Protein AF-A0AAP6BLM6-F1 (afdb_monomer)

Organism: NCBI:txid42234

Foldseek 3Di:
DDPPPPPPDDDDLLVVLQVLLCVLVVHHPVVLVVCCVVPVPPDVLSVVLVVLSVQLVVLSVQLVVLVVVLCVLPVDPDDQDPVSVVVNVVSVVSNVVSVVSNVVSSVVSVVSSVVVVVVVVVVVVVVVVVVVVVVVVVVVPPDDPPPDDDDDDDDD

Sequence (156 aa):
MTTEEPAIATNDPLHAADQMITTAWGQPISTLEATAIHHPDKDPLLRSVLHIRQTLASAYRTVYTHQEHLHTLTGSDVITSRYDLDRITASATALRVASTEAETATRAIEHLIHSRELADQARRTRAERRQAAATRTQGADSPAVPPSAPARTPHR

Secondary structure (DSSP, 8-state):
---------S--HHHHHHHHHHHHHTS-HHHHHHHHHH-TTT-HHHHHHHHHHHHHHHHHHHHHHHHHHHHHHHSS-----HHHHHHHHHHHHHHHHHHHHHHHHHHHHHHHHHHHHHHHHHHHHHHHHHHHHHHHHHHT-S--PPP-PPP-PPP-

Mean predicted aligned error: 12.26 Å

pLDDT: mean 81.24, std 17.49, range [34.09, 96.19]

Solvent-accessible surface area (backbone atoms only — not comparable to full-atom values): 9075 Å² tota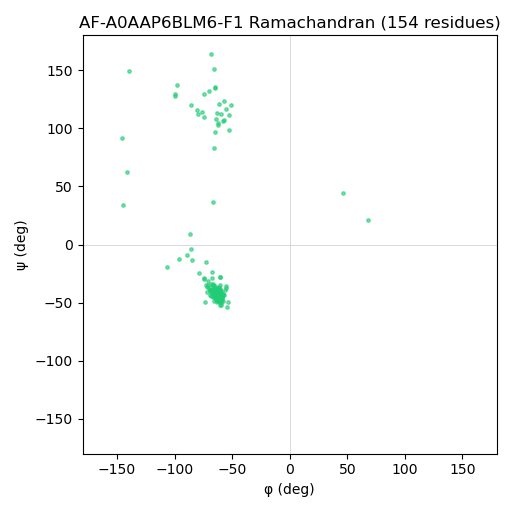l; per-residue (Å²): 137,81,82,78,72,78,75,80,71,90,73,53,69,60,59,52,51,49,52,52,52,22,62,75,71,72,45,55,62,72,60,50,53,52,45,40,69,79,40,52,83,81,42,61,65,60,43,50,45,52,52,39,50,53,51,26,51,53,24,48,53,48,27,53,52,28,49,53,52,46,46,63,72,66,72,49,103,61,85,73,46,74,71,49,48,56,52,47,51,52,35,53,51,51,26,53,52,24,47,52,49,26,54,50,30,52,54,51,45,53,52,52,52,52,51,50,54,51,51,52,52,52,51,50,56,52,51,52,54,50,51,57,49,51,53,54,58,63,66,63,70,60,80,76,77,74,80,81,74,81,82,84,78,86,82,132

Nearest PDB structures (foldseek):
  2b5u-assembly2_C  TM=2.798E-01  e=6.087E-01  Escherichia coli
  5ew5-assembly4_D  TM=3.722E-01  e=8.113E-01  Escherichia coli
  8rd2-assembly1_A  TM=3.749E-01  e=1.814E+00  Trypanosoma brucei
  8rd2-assembly2_B  TM=4.102E-01  e=3.223E+00  Trypanosoma brucei
  6nct-assembly1_B  TM=2.764E-01  e=7.632E+00  Homo sapiens

Structure (mmCIF, N/CA/C/O backbone):
data_AF-A0AAP6BLM6-F1
#
_entry.id   AF-A0AAP6BLM6-F1
#
l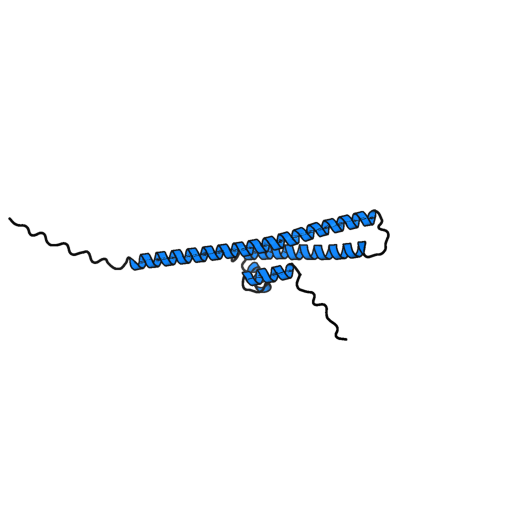oop_
_atom_site.group_PDB
_atom_site.id
_atom_site.type_symbol
_atom_site.label_atom_id
_atom_site.label_alt_id
_atom_site.label_comp_id
_atom_site.label_asym_id
_atom_site.label_entity_id
_atom_site.label_seq_id
_atom_site.pdbx_PDB_ins_code
_atom_site.Cartn_x
_atom_site.Cartn_y
_atom_site.Cartn_z
_atom_site.occupancy
_atom_site.B_iso_or_equiv
_atom_site.auth_seq_id
_atom_site.auth_comp_id
_atom_site.auth_asym_id
_atom_site.auth_atom_id
_atom_site.pdbx_PDB_model_num
ATOM 1 N N . MET A 1 1 ? 31.282 -30.207 -2.502 1.00 41.78 1 MET A N 1
ATOM 2 C CA . MET A 1 1 ? 30.861 -28.914 -3.077 1.00 41.78 1 MET A CA 1
ATOM 3 C C . MET A 1 1 ? 29.375 -28.804 -2.844 1.00 41.78 1 MET A C 1
ATOM 5 O O . MET A 1 1 ? 28.598 -29.376 -3.594 1.00 41.78 1 MET A O 1
ATOM 9 N N . THR A 1 2 ? 29.010 -28.208 -1.717 1.00 41.78 2 THR A N 1
ATOM 10 C CA . THR A 1 2 ? 27.618 -27.947 -1.361 1.00 41.78 2 THR A CA 1
ATOM 11 C C . THR A 1 2 ? 27.223 -26.689 -2.113 1.00 41.78 2 THR A C 1
ATOM 13 O O . THR A 1 2 ? 27.848 -25.650 -1.923 1.00 41.78 2 THR A O 1
ATOM 16 N N . THR A 1 3 ? 26.274 -26.815 -3.033 1.00 42.47 3 THR A N 1
ATOM 17 C CA . THR A 1 3 ? 25.660 -25.685 -3.724 1.00 42.47 3 THR A CA 1
ATOM 18 C C . THR A 1 3 ? 24.951 -24.841 -2.673 1.00 42.47 3 THR A C 1
ATOM 20 O O . THR A 1 3 ? 23.897 -25.233 -2.179 1.00 42.47 3 THR A O 1
ATOM 23 N N . GLU A 1 4 ? 25.559 -23.722 -2.283 1.00 36.00 4 GLU A N 1
ATOM 24 C CA . GLU A 1 4 ? 24.841 -22.633 -1.630 1.00 36.00 4 GLU A CA 1
ATOM 25 C C . GLU A 1 4 ? 23.850 -22.079 -2.657 1.00 36.00 4 GLU A C 1
ATOM 27 O O . GLU A 1 4 ? 24.194 -21.322 -3.562 1.00 36.00 4 GLU A O 1
ATOM 32 N N . GLU A 1 5 ? 22.615 -22.559 -2.553 1.00 34.09 5 GLU A N 1
ATOM 33 C CA . GLU A 1 5 ? 21.430 -21.891 -3.068 1.00 34.09 5 GLU A CA 1
ATOM 34 C C . GLU A 1 5 ? 21.470 -20.448 -2.548 1.00 34.09 5 GLU A C 1
ATOM 36 O O . GLU A 1 5 ? 21.551 -20.256 -1.329 1.00 34.09 5 GLU A O 1
ATOM 41 N N . PRO A 1 6 ? 21.496 -19.420 -3.418 1.00 41.88 6 PRO A N 1
ATOM 42 C CA . PRO A 1 6 ? 21.482 -18.059 -2.931 1.00 41.88 6 PRO A CA 1
ATOM 43 C C . PRO A 1 6 ? 20.147 -17.869 -2.225 1.00 41.88 6 PRO A C 1
ATOM 45 O O . PRO A 1 6 ? 19.096 -17.810 -2.862 1.00 41.88 6 PRO A O 1
ATOM 48 N N . ALA A 1 7 ? 20.196 -17.786 -0.897 1.00 39.97 7 ALA A N 1
ATOM 49 C CA . ALA A 1 7 ? 19.139 -17.205 -0.104 1.00 39.97 7 ALA A CA 1
ATOM 50 C C . ALA A 1 7 ? 18.878 -15.818 -0.698 1.00 39.97 7 ALA A C 1
ATOM 52 O O . ALA A 1 7 ? 19.634 -14.876 -0.451 1.00 39.97 7 ALA A O 1
ATOM 53 N N . ILE A 1 8 ? 17.846 -15.711 -1.541 1.00 43.62 8 ILE A N 1
ATOM 54 C CA . ILE A 1 8 ? 17.288 -14.440 -1.989 1.00 43.62 8 ILE A CA 1
ATOM 55 C C . ILE A 1 8 ? 16.697 -13.830 -0.724 1.00 43.62 8 ILE A C 1
ATOM 57 O O . ILE A 1 8 ? 15.541 -14.043 -0.368 1.00 43.62 8 ILE A O 1
ATOM 61 N N . ALA A 1 9 ? 17.572 -13.181 0.036 1.00 44.41 9 ALA A N 1
ATOM 62 C CA . ALA A 1 9 ? 17.256 -12.545 1.286 1.00 44.41 9 ALA A CA 1
ATOM 63 C C . ALA A 1 9 ? 16.239 -11.442 0.993 1.00 44.41 9 ALA A C 1
ATOM 65 O O . ALA A 1 9 ? 16.574 -10.400 0.439 1.00 44.41 9 ALA A O 1
ATOM 66 N N . THR A 1 10 ? 14.982 -11.714 1.334 1.00 46.53 10 THR A N 1
ATOM 67 C CA . THR A 1 10 ? 14.248 -10.924 2.330 1.00 46.53 10 THR A CA 1
ATOM 68 C C . THR A 1 10 ? 14.352 -9.402 2.174 1.00 46.53 10 THR A C 1
ATOM 70 O O . THR A 1 10 ? 14.555 -8.688 3.151 1.00 46.53 10 THR A O 1
ATOM 73 N N . ASN A 1 11 ? 14.228 -8.887 0.952 1.00 57.19 11 ASN A N 1
ATOM 74 C CA . ASN A 1 11 ? 14.089 -7.452 0.701 1.00 57.19 11 ASN A CA 1
ATOM 75 C C . ASN A 1 11 ? 13.156 -7.178 -0.490 1.00 57.19 11 ASN A C 1
ATOM 77 O O . ASN A 1 11 ? 13.368 -6.256 -1.274 1.00 57.19 11 ASN A O 1
ATOM 81 N N . ASP A 1 12 ? 12.136 -8.025 -0.653 1.00 80.56 12 ASP A N 1
ATOM 82 C CA . ASP A 1 12 ? 11.003 -7.726 -1.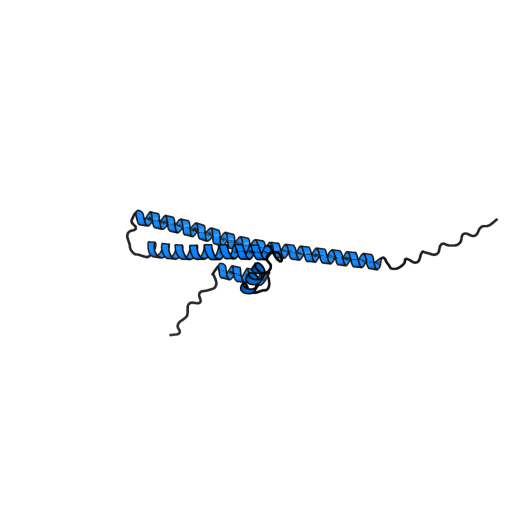522 1.00 80.56 12 ASP A CA 1
ATOM 83 C C . ASP A 1 12 ? 10.058 -6.774 -0.756 1.00 80.56 12 ASP A C 1
ATOM 85 O O . ASP A 1 12 ? 9.474 -7.181 0.256 1.00 80.56 12 ASP A O 1
ATOM 89 N N . PRO A 1 13 ? 9.910 -5.505 -1.183 1.00 81.38 13 PRO A N 1
ATOM 90 C CA . PRO A 1 13 ? 9.034 -4.541 -0.524 1.00 81.38 13 PRO A CA 1
ATOM 91 C C . PRO A 1 13 ? 7.569 -4.993 -0.518 1.00 81.38 13 PRO A C 1
ATOM 93 O O . PRO A 1 13 ? 6.840 -4.648 0.412 1.00 81.38 13 PRO A O 1
ATOM 96 N N . LEU A 1 14 ? 7.136 -5.790 -1.503 1.00 89.88 14 LEU A N 1
ATOM 97 C CA . LEU A 1 14 ? 5.796 -6.372 -1.507 1.00 89.88 14 LEU A CA 1
ATOM 98 C C . LEU A 1 14 ? 5.662 -7.428 -0.406 1.00 89.88 14 LEU A C 1
ATOM 100 O O . LEU A 1 14 ? 4.687 -7.420 0.338 1.00 89.88 14 LEU A O 1
ATOM 104 N N . HIS A 1 15 ? 6.667 -8.288 -0.241 1.00 91.06 15 HIS A N 1
ATOM 105 C CA . HIS A 1 15 ? 6.691 -9.267 0.843 1.00 91.06 15 HIS A CA 1
ATOM 106 C C . HIS A 1 15 ? 6.713 -8.606 2.229 1.00 91.06 15 HIS A C 1
ATOM 108 O O . HIS A 1 15 ? 5.995 -9.034 3.133 1.00 91.06 15 HIS A O 1
ATOM 114 N N . ALA A 1 16 ? 7.497 -7.538 2.403 1.00 90.50 16 ALA A N 1
ATOM 115 C CA . ALA A 1 16 ? 7.502 -6.760 3.640 1.00 90.50 16 ALA A CA 1
ATOM 116 C C . ALA A 1 16 ? 6.115 -6.155 3.924 1.00 90.50 16 ALA A C 1
ATOM 118 O O . ALA A 1 16 ? 5.592 -6.303 5.029 1.00 90.50 16 ALA A O 1
ATOM 119 N N . ALA A 1 17 ? 5.474 -5.556 2.915 1.00 92.88 17 ALA A N 1
ATOM 120 C CA . ALA A 1 17 ? 4.115 -5.035 3.033 1.00 92.88 17 ALA A CA 1
ATOM 121 C C . ALA A 1 17 ? 3.091 -6.133 3.385 1.00 92.88 17 ALA A C 1
ATOM 123 O O . ALA A 1 17 ? 2.221 -5.915 4.231 1.00 92.88 17 ALA A O 1
ATOM 124 N N . ASP A 1 18 ? 3.216 -7.330 2.809 1.00 94.50 18 ASP A N 1
ATOM 125 C CA . ASP A 1 18 ? 2.356 -8.477 3.123 1.00 94.50 18 ASP A CA 1
ATOM 126 C C . ASP A 1 18 ? 2.474 -8.893 4.587 1.00 94.50 18 ASP A C 1
ATOM 128 O O . ASP A 1 18 ? 1.457 -9.141 5.244 1.00 94.50 18 ASP A O 1
ATOM 132 N N . GLN A 1 19 ? 3.698 -8.932 5.122 1.00 94.69 19 GLN A N 1
ATOM 133 C CA . GLN A 1 19 ? 3.932 -9.223 6.536 1.00 94.69 19 GLN A CA 1
ATOM 134 C C . GLN A 1 19 ? 3.313 -8.154 7.438 1.00 94.69 19 GLN A C 1
ATOM 136 O O . GLN A 1 19 ? 2.668 -8.490 8.434 1.00 94.69 19 GLN A O 1
ATOM 141 N N . MET A 1 20 ? 3.456 -6.877 7.083 1.00 94.38 20 MET A N 1
ATOM 142 C CA . MET A 1 20 ? 2.876 -5.767 7.840 1.00 94.38 20 MET A CA 1
ATOM 143 C C . MET A 1 20 ? 1.348 -5.841 7.886 1.00 94.38 20 MET A C 1
ATOM 145 O O . MET A 1 20 ? 0.758 -5.760 8.964 1.00 94.38 20 MET A O 1
ATOM 149 N N . ILE A 1 21 ? 0.703 -6.044 6.733 1.00 95.38 21 ILE A N 1
ATOM 150 C CA . ILE A 1 21 ? -0.758 -6.156 6.634 1.00 95.38 21 ILE A CA 1
ATOM 151 C C . ILE A 1 21 ? -1.247 -7.389 7.402 1.00 95.38 21 ILE A C 1
ATOM 153 O O . ILE A 1 21 ? -2.176 -7.292 8.206 1.00 95.38 21 ILE A O 1
ATOM 157 N N . THR A 1 22 ? -0.588 -8.535 7.210 1.00 95.69 22 THR A N 1
ATOM 158 C CA . THR A 1 22 ? -0.920 -9.788 7.905 1.00 95.69 22 THR A CA 1
ATOM 159 C C . THR A 1 22 ? -0.814 -9.625 9.419 1.00 95.69 22 THR A C 1
ATOM 161 O O . THR A 1 22 ? -1.699 -10.062 10.153 1.00 95.69 22 THR A O 1
ATOM 164 N N . THR A 1 23 ? 0.231 -8.947 9.896 1.00 94.81 23 THR A N 1
ATOM 165 C CA . THR A 1 23 ? 0.443 -8.682 11.325 1.00 94.81 23 THR A CA 1
ATOM 166 C C . THR A 1 23 ? -0.623 -7.743 11.884 1.00 94.81 23 THR A C 1
ATOM 168 O O . THR A 1 23 ? -1.203 -8.023 12.931 1.00 94.81 23 THR A O 1
ATOM 171 N N . ALA A 1 24 ? -0.935 -6.656 11.175 1.00 93.81 24 ALA A N 1
ATOM 172 C CA . ALA A 1 24 ? -1.888 -5.652 11.637 1.00 93.81 24 ALA A CA 1
ATOM 173 C C . ALA A 1 24 ? -3.332 -6.182 11.722 1.00 93.81 24 ALA A C 1
ATOM 175 O O . ALA A 1 24 ? -4.074 -5.822 12.642 1.00 93.81 24 ALA A O 1
ATOM 176 N N . TRP A 1 25 ? -3.737 -7.055 10.795 1.00 93.69 25 TRP A N 1
ATOM 177 C CA . TRP A 1 25 ? -5.077 -7.652 10.782 1.00 93.69 25 TRP A CA 1
ATOM 178 C C . TRP A 1 25 ? -5.162 -9.040 11.431 1.00 93.69 25 TRP A C 1
ATOM 180 O O . TRP A 1 25 ? -6.268 -9.514 11.693 1.00 93.69 25 TRP A O 1
ATOM 190 N N . GLY A 1 26 ? -4.030 -9.686 11.719 1.00 93.94 26 GLY A N 1
ATOM 191 C CA . GLY A 1 26 ? -3.977 -11.010 12.346 1.00 93.94 26 GLY A CA 1
ATOM 192 C C . GLY A 1 26 ? -4.498 -12.146 11.459 1.00 93.94 26 GLY A C 1
ATOM 193 O O . GLY A 1 26 ? -4.905 -13.189 11.969 1.00 93.94 26 GLY A O 1
ATOM 194 N N . GLN A 1 27 ? -4.533 -11.947 10.141 1.00 93.81 27 GLN A N 1
ATOM 195 C CA . GLN A 1 27 ? -5.016 -12.921 9.162 1.00 93.81 27 GLN A CA 1
ATOM 196 C C . GLN A 1 27 ? -4.117 -12.912 7.925 1.00 93.81 27 GLN A C 1
ATOM 198 O O . GLN A 1 27 ? -3.589 -11.856 7.579 1.00 93.81 27 GLN A O 1
ATOM 203 N N . PRO A 1 28 ? -3.957 -14.053 7.233 1.00 93.88 28 PRO A N 1
ATOM 204 C CA . PRO A 1 28 ? -3.159 -14.104 6.016 1.00 93.88 28 PRO A CA 1
ATOM 205 C C . PRO A 1 28 ? -3.794 -13.265 4.901 1.00 93.88 28 PRO A C 1
ATOM 207 O O . PRO A 1 28 ? -5.020 -13.136 4.823 1.00 93.88 28 PRO A O 1
ATOM 210 N N . ILE A 1 29 ? -2.949 -12.749 4.003 1.00 92.50 29 ILE A N 1
ATOM 211 C CA . ILE A 1 29 ? -3.360 -11.823 2.939 1.00 92.50 29 ILE A CA 1
ATOM 212 C C . ILE A 1 29 ? -4.490 -12.373 2.056 1.00 92.50 29 ILE A C 1
ATOM 214 O O . ILE A 1 29 ? -5.424 -11.646 1.737 1.00 92.50 29 ILE A O 1
ATOM 218 N N . SER A 1 30 ? -4.481 -13.673 1.756 1.00 91.94 30 SER A N 1
ATOM 219 C CA . SER A 1 30 ? -5.516 -14.336 0.953 1.00 91.94 30 SER A CA 1
ATOM 220 C C . SER A 1 30 ? -6.901 -14.303 1.612 1.00 91.94 30 SER A C 1
ATOM 222 O O . SER A 1 30 ? -7.913 -14.072 0.950 1.00 91.94 30 SER A O 1
ATOM 224 N N . THR A 1 31 ? -6.964 -14.482 2.933 1.00 93.88 31 THR A N 1
ATOM 225 C CA . THR A 1 31 ? -8.216 -14.382 3.702 1.00 93.88 31 THR A CA 1
ATOM 226 C C . THR A 1 31 ? -8.711 -12.940 3.764 1.00 93.88 31 THR A C 1
ATOM 228 O O . THR A 1 31 ? -9.916 -12.682 3.689 1.00 93.88 31 THR A O 1
ATOM 231 N N . LEU A 1 32 ? -7.787 -11.987 3.876 1.00 93.75 32 LEU A N 1
ATOM 232 C CA . LEU A 1 32 ? -8.095 -10.561 3.889 1.00 93.75 32 LEU A CA 1
ATOM 233 C C . LEU A 1 32 ? -8.640 -10.073 2.544 1.00 93.75 32 LEU A C 1
ATOM 235 O O . LEU A 1 32 ? -9.635 -9.348 2.520 1.00 93.75 32 LEU A O 1
ATOM 239 N N . GLU A 1 33 ? -8.057 -10.526 1.436 1.00 93.12 33 GLU A N 1
ATOM 240 C CA . GLU A 1 33 ? -8.549 -10.263 0.081 1.00 93.12 33 GLU A CA 1
ATOM 241 C C . GLU A 1 33 ? -9.972 -10.793 -0.109 1.00 93.12 33 GLU A C 1
ATOM 243 O O . GLU A 1 33 ? -10.862 -10.044 -0.521 1.00 93.12 33 GLU A O 1
ATOM 248 N N . ALA A 1 34 ? -10.227 -12.047 0.281 1.00 92.62 34 ALA A N 1
ATOM 249 C CA . ALA A 1 34 ? -11.570 -12.621 0.237 1.00 92.62 34 ALA A CA 1
ATOM 250 C C . ALA A 1 34 ? -12.563 -11.803 1.082 1.00 92.62 34 ALA A C 1
ATOM 252 O O . ALA A 1 34 ? -13.679 -11.510 0.646 1.00 92.62 34 ALA A O 1
ATOM 253 N N . THR A 1 35 ? -12.147 -11.369 2.273 1.00 90.31 35 THR A N 1
ATOM 254 C CA . THR A 1 35 ? -12.985 -10.560 3.167 1.00 90.31 35 THR A CA 1
ATOM 255 C C . THR A 1 35 ? -13.324 -9.203 2.552 1.00 90.31 35 THR A C 1
ATOM 257 O O . THR A 1 35 ? -14.485 -8.794 2.586 1.00 90.31 35 THR A O 1
ATOM 260 N N . ALA A 1 36 ? -12.354 -8.520 1.945 1.00 90.12 36 ALA A N 1
ATOM 261 C CA . ALA A 1 36 ? -12.571 -7.223 1.311 1.00 90.12 36 ALA A CA 1
ATOM 262 C C . ALA A 1 36 ? -13.464 -7.303 0.060 1.00 90.12 36 ALA A C 1
ATOM 264 O O . ALA A 1 36 ? -14.181 -6.345 -0.240 1.00 90.12 36 ALA A O 1
ATOM 265 N N . ILE A 1 37 ? -13.453 -8.438 -0.646 1.00 89.12 37 ILE A N 1
ATOM 266 C CA . ILE A 1 37 ? -14.337 -8.703 -1.789 1.00 89.12 37 ILE A CA 1
ATOM 267 C C . ILE A 1 37 ? -15.769 -8.979 -1.320 1.00 89.12 37 ILE A C 1
ATOM 269 O O . ILE A 1 37 ? -16.714 -8.381 -1.832 1.00 89.12 37 ILE A O 1
ATOM 273 N N . HIS A 1 38 ? -15.945 -9.873 -0.346 1.00 89.38 38 HIS A N 1
ATOM 274 C CA . HIS A 1 38 ? -17.274 -10.304 0.097 1.00 89.38 38 HIS A CA 1
ATOM 275 C C . HIS A 1 38 ? -17.958 -9.304 1.034 1.00 89.38 38 HIS A C 1
ATOM 277 O O . HIS A 1 38 ? -19.187 -9.286 1.134 1.00 89.38 38 HIS A O 1
ATOM 283 N N . HIS A 1 39 ? -17.182 -8.476 1.733 1.00 87.38 39 HIS A N 1
ATOM 284 C CA . HIS A 1 39 ? -17.681 -7.556 2.749 1.00 87.38 39 HIS A CA 1
ATOM 285 C C . HIS A 1 39 ? -16.963 -6.198 2.725 1.00 87.38 39 HIS A C 1
ATOM 287 O O . HIS A 1 39 ? -16.348 -5.806 3.722 1.00 87.38 39 HIS A O 1
ATOM 293 N N . PRO A 1 40 ? -17.073 -5.444 1.619 1.00 81.44 40 PRO A N 1
ATOM 294 C CA . PRO A 1 40 ? -16.330 -4.199 1.434 1.00 81.44 40 PRO A CA 1
ATOM 295 C C . PRO A 1 40 ? -16.643 -3.127 2.490 1.00 81.44 40 PRO A C 1
ATOM 297 O O . PRO A 1 40 ? -15.769 -2.325 2.810 1.00 81.44 40 PRO A O 1
ATOM 300 N N . ASP A 1 41 ? -17.848 -3.139 3.067 1.00 86.56 41 ASP A N 1
ATOM 301 C CA . ASP A 1 41 ? -18.294 -2.133 4.041 1.00 86.56 41 ASP A CA 1
ATOM 302 C C . ASP A 1 41 ? -17.863 -2.436 5.484 1.00 86.56 41 ASP A C 1
ATOM 304 O O . ASP A 1 41 ? -17.962 -1.572 6.356 1.00 86.56 41 ASP A O 1
ATOM 308 N N . LYS A 1 42 ? -17.397 -3.662 5.770 1.00 85.31 42 LYS A N 1
ATOM 309 C CA . LYS A 1 42 ? -17.041 -4.069 7.142 1.00 85.31 42 LYS A CA 1
ATOM 310 C C . LYS A 1 42 ? -15.754 -3.413 7.629 1.00 85.31 42 LYS A C 1
ATOM 312 O O . LYS A 1 42 ? -15.642 -3.114 8.816 1.00 85.31 42 LYS A O 1
ATOM 317 N N . ASP A 1 43 ? -14.796 -3.205 6.731 1.00 87.94 43 ASP A N 1
ATOM 318 C CA . ASP A 1 43 ? -13.515 -2.588 7.061 1.00 87.94 43 ASP A CA 1
ATOM 319 C C . ASP A 1 43 ? -12.995 -1.730 5.887 1.00 87.94 43 ASP A C 1
ATOM 321 O O . ASP A 1 43 ? -12.296 -2.227 4.996 1.00 87.94 43 ASP A O 1
ATOM 325 N N . PRO A 1 44 ? -13.324 -0.423 5.861 1.00 88.81 44 PRO A N 1
ATOM 326 C CA . PRO A 1 44 ? -12.870 0.472 4.798 1.00 88.81 44 PRO A CA 1
ATOM 327 C C . PRO A 1 44 ? -11.350 0.711 4.824 1.00 88.81 44 PRO A C 1
ATOM 329 O O . PRO A 1 44 ? -10.765 1.022 3.781 1.00 88.81 44 PRO A O 1
ATOM 332 N N . LEU A 1 45 ? -10.689 0.544 5.980 1.00 91.44 45 LEU A N 1
ATOM 333 C CA . LEU A 1 45 ? -9.229 0.642 6.082 1.00 91.44 45 LEU A CA 1
ATOM 334 C C . LEU A 1 45 ? -8.568 -0.577 5.437 1.00 91.44 45 LEU A C 1
ATOM 336 O O . LEU A 1 45 ? -7.607 -0.409 4.689 1.00 91.44 45 LEU A O 1
ATOM 340 N N . LEU A 1 46 ? -9.129 -1.774 5.639 1.00 93.44 46 LEU A N 1
ATOM 341 C CA . LEU A 1 46 ? -8.665 -2.988 4.965 1.00 93.44 46 LEU A CA 1
ATOM 342 C C . LEU A 1 46 ? -8.786 -2.870 3.443 1.00 93.44 46 LEU A C 1
ATOM 344 O O . LEU A 1 46 ? -7.856 -3.182 2.705 1.00 93.44 46 LEU A O 1
ATOM 348 N N . ARG A 1 47 ? -9.922 -2.371 2.950 1.00 92.31 47 ARG A N 1
ATOM 349 C CA . ARG A 1 47 ? -10.096 -2.145 1.510 1.00 92.31 47 ARG A CA 1
ATOM 350 C C . ARG A 1 47 ? -9.042 -1.180 0.961 1.00 92.31 47 ARG A C 1
ATOM 352 O O . ARG A 1 47 ? -8.469 -1.432 -0.097 1.00 92.31 47 ARG A O 1
ATOM 359 N N . SER A 1 48 ? -8.782 -0.093 1.684 1.00 93.50 48 SER A N 1
ATOM 360 C CA . SER A 1 48 ? -7.798 0.918 1.284 1.00 93.50 48 SER A CA 1
ATOM 361 C C . SER A 1 48 ? -6.377 0.351 1.268 1.00 93.50 48 SER A C 1
ATOM 363 O O . SER A 1 48 ? -5.654 0.557 0.296 1.00 93.50 48 SER A O 1
ATOM 365 N N . VAL A 1 49 ? -5.991 -0.417 2.295 1.00 96.19 49 VAL A N 1
ATOM 366 C CA . VAL A 1 49 ? -4.645 -1.004 2.376 1.00 96.19 49 VAL A CA 1
ATOM 367 C C . VAL A 1 49 ? -4.414 -2.044 1.278 1.00 96.19 49 VAL A C 1
ATOM 369 O O . VAL A 1 49 ? -3.357 -2.043 0.654 1.00 96.19 49 VAL A O 1
ATOM 372 N N . LEU A 1 50 ? -5.419 -2.870 0.962 1.00 95.31 50 LEU A N 1
ATOM 373 C CA . LEU A 1 50 ? -5.334 -3.850 -0.126 1.00 95.31 50 LEU A CA 1
ATOM 374 C C . LEU A 1 50 ? -5.283 -3.185 -1.505 1.00 95.31 50 LEU A C 1
ATOM 376 O O . LEU A 1 50 ? -4.583 -3.663 -2.396 1.00 95.31 50 LEU A O 1
ATOM 380 N N . HIS A 1 51 ? -5.971 -2.056 -1.686 1.00 94.50 51 HIS A N 1
ATOM 381 C CA . HIS A 1 51 ? -5.860 -1.282 -2.918 1.00 94.50 51 HIS A CA 1
ATOM 382 C C . HIS A 1 51 ? -4.449 -0.700 -3.097 1.00 94.50 51 HIS A C 1
ATOM 384 O O . HIS A 1 51 ? -3.864 -0.828 -4.169 1.00 94.50 51 HIS A O 1
ATOM 390 N N . ILE A 1 52 ? -3.868 -0.125 -2.040 1.00 95.19 52 ILE A N 1
ATOM 391 C CA . ILE A 1 52 ? -2.497 0.407 -2.081 1.00 95.19 52 ILE A CA 1
ATOM 392 C C . ILE A 1 52 ? -1.479 -0.717 -2.300 1.00 95.19 52 ILE A C 1
ATOM 394 O O . ILE A 1 52 ? -0.550 -0.547 -3.085 1.00 95.19 52 ILE A O 1
ATOM 398 N N . ARG A 1 53 ? -1.679 -1.886 -1.680 1.00 95.19 53 ARG A N 1
ATOM 399 C CA . ARG A 1 53 ? -0.873 -3.088 -1.930 1.00 95.19 53 ARG A CA 1
ATOM 400 C C . ARG A 1 53 ? -0.892 -3.491 -3.407 1.00 95.19 53 ARG A C 1
ATOM 402 O O . ARG A 1 53 ? 0.155 -3.803 -3.967 1.00 95.19 53 ARG A O 1
ATOM 409 N N . GLN A 1 54 ? -2.054 -3.454 -4.060 1.00 94.50 54 GLN A N 1
ATOM 410 C CA . GLN A 1 54 ? -2.152 -3.748 -5.491 1.00 94.50 54 GLN A CA 1
ATOM 411 C C . GLN A 1 54 ? -1.342 -2.746 -6.331 1.00 94.50 54 GLN A C 1
ATOM 413 O O . GLN A 1 54 ? -0.643 -3.142 -7.267 1.00 94.50 54 GLN A O 1
ATOM 418 N N . THR A 1 55 ? -1.399 -1.458 -5.982 1.00 93.50 55 THR A N 1
ATOM 419 C CA . THR A 1 55 ? -0.581 -0.416 -6.620 1.00 93.50 55 THR A CA 1
ATOM 420 C C . THR A 1 55 ? 0.912 -0.661 -6.396 1.00 93.50 55 THR A C 1
ATOM 422 O O . THR A 1 55 ? 1.683 -0.583 -7.349 1.00 93.50 55 THR A O 1
ATOM 425 N N . LEU A 1 56 ? 1.319 -1.038 -5.178 1.00 93.88 56 LEU A N 1
ATOM 426 C CA . LEU A 1 56 ? 2.699 -1.408 -4.851 1.00 93.88 56 LEU A CA 1
ATOM 427 C C . LEU A 1 56 ? 3.187 -2.583 -5.706 1.00 93.88 56 LEU A C 1
ATOM 429 O O . LEU A 1 56 ? 4.262 -2.499 -6.293 1.00 93.88 56 LEU A O 1
ATOM 433 N N . ALA A 1 57 ? 2.391 -3.648 -5.831 1.00 93.75 57 ALA A N 1
ATOM 434 C CA . ALA A 1 57 ? 2.738 -4.804 -6.657 1.00 93.75 57 ALA A CA 1
ATOM 435 C C . ALA A 1 57 ? 2.946 -4.414 -8.133 1.00 93.75 57 ALA A C 1
ATOM 437 O O . ALA A 1 57 ? 3.879 -4.887 -8.785 1.00 93.75 57 ALA A O 1
ATOM 438 N N . SER A 1 58 ? 2.107 -3.512 -8.654 1.00 92.25 58 SER A N 1
ATOM 439 C CA . SER A 1 58 ? 2.258 -2.974 -10.009 1.00 92.25 58 SER A CA 1
ATOM 440 C C . SER A 1 58 ? 3.531 -2.137 -10.155 1.00 92.25 58 SER A C 1
ATOM 442 O O . SER A 1 58 ? 4.300 -2.361 -11.089 1.00 92.25 58 SER A O 1
ATOM 444 N N . ALA A 1 59 ? 3.779 -1.201 -9.236 1.00 90.00 59 ALA A N 1
ATOM 445 C CA . ALA A 1 59 ? 4.967 -0.348 -9.255 1.00 90.00 59 ALA A CA 1
ATOM 446 C C . ALA A 1 59 ? 6.254 -1.178 -9.149 1.00 90.00 59 ALA A C 1
ATOM 448 O O . ALA A 1 59 ? 7.190 -0.971 -9.918 1.00 90.00 59 ALA A O 1
ATOM 449 N N . TYR A 1 60 ? 6.276 -2.184 -8.273 1.00 89.94 60 TYR A N 1
ATOM 450 C CA . TYR A 1 60 ? 7.419 -3.077 -8.101 1.00 89.94 60 TYR A CA 1
ATOM 451 C C . TYR A 1 60 ? 7.727 -3.892 -9.364 1.00 89.94 60 TYR A C 1
ATOM 453 O O . TYR A 1 60 ? 8.882 -4.000 -9.778 1.00 89.94 60 TYR A O 1
ATOM 461 N N . ARG A 1 61 ? 6.698 -4.397 -10.056 1.00 91.19 61 ARG A N 1
ATOM 462 C CA . ARG A 1 61 ? 6.882 -5.067 -11.352 1.00 91.19 61 ARG A CA 1
ATOM 463 C C . ARG A 1 61 ? 7.489 -4.128 -12.402 1.00 91.19 61 ARG A C 1
ATOM 465 O O . ARG A 1 61 ? 8.344 -4.550 -13.185 1.00 91.19 61 ARG A O 1
ATOM 472 N N . THR A 1 62 ? 7.070 -2.865 -12.413 1.00 89.12 62 THR A N 1
ATOM 473 C CA . THR A 1 62 ? 7.626 -1.828 -13.293 1.00 89.12 62 THR A CA 1
ATOM 474 C C . THR A 1 62 ? 9.085 -1.518 -12.945 1.00 89.12 62 THR A C 1
ATOM 476 O O . THR A 1 62 ? 9.916 -1.451 -13.850 1.00 89.12 62 THR A O 1
ATOM 479 N N . VAL A 1 63 ? 9.426 -1.421 -11.653 1.00 90.12 63 VAL A N 1
ATOM 480 C CA . VAL A 1 63 ? 10.812 -1.281 -11.165 1.00 90.12 63 VAL A CA 1
ATOM 481 C C . VAL A 1 63 ? 11.683 -2.412 -11.702 1.00 90.12 63 VAL A C 1
ATOM 483 O O . VAL A 1 63 ? 12.688 -2.140 -12.355 1.00 90.12 63 VAL A O 1
ATOM 486 N N . TYR A 1 64 ? 11.272 -3.666 -11.499 1.00 90.06 64 TYR A N 1
ATOM 487 C CA . TYR A 1 64 ? 12.031 -4.831 -11.955 1.00 90.06 64 TYR A CA 1
ATOM 488 C C . TYR A 1 64 ? 12.243 -4.819 -13.476 1.0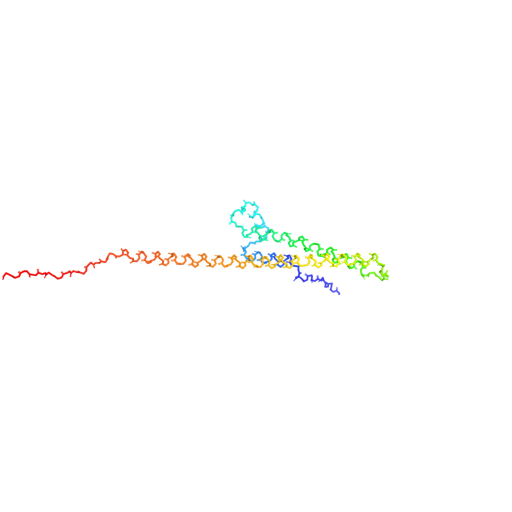0 90.06 64 TYR A C 1
ATOM 490 O O . TYR A 1 64 ? 13.354 -5.018 -13.961 1.00 90.06 64 TYR A O 1
ATOM 498 N N . THR A 1 65 ? 11.194 -4.495 -14.237 1.00 90.44 65 THR A N 1
ATOM 499 C CA . THR A 1 65 ? 11.263 -4.424 -15.705 1.00 90.44 65 THR A CA 1
ATOM 500 C C . THR A 1 65 ? 12.251 -3.352 -16.177 1.00 90.44 65 THR A C 1
ATOM 502 O O . THR A 1 65 ? 13.047 -3.602 -17.081 1.00 90.44 65 THR A O 1
ATOM 505 N N . HIS A 1 66 ? 12.238 -2.162 -15.568 1.00 90.31 66 HIS A N 1
ATOM 506 C CA . HIS A 1 66 ? 13.166 -1.093 -15.944 1.00 90.31 66 HIS A CA 1
ATOM 507 C C . HIS A 1 66 ? 14.593 -1.328 -15.448 1.00 90.31 66 HIS A C 1
ATOM 509 O O . HIS A 1 66 ? 15.527 -0.905 -16.125 1.00 90.31 66 HIS A O 1
ATOM 515 N N . GLN A 1 67 ? 14.783 -2.014 -14.319 1.00 89.88 67 GLN A N 1
ATOM 516 C CA . GLN A 1 67 ? 16.108 -2.453 -13.873 1.00 89.88 67 GLN A CA 1
ATOM 517 C C . GLN A 1 67 ? 16.723 -3.432 -14.870 1.00 89.88 67 GLN A C 1
ATOM 519 O O . GLN A 1 67 ? 17.844 -3.204 -15.317 1.00 89.88 67 GLN A O 1
ATOM 524 N N . GLU A 1 68 ? 15.974 -4.459 -15.273 1.00 89.69 68 GLU A N 1
ATOM 525 C CA . GLU A 1 68 ? 16.426 -5.433 -16.268 1.00 89.69 68 GLU A CA 1
ATOM 526 C C . GLU A 1 68 ? 16.736 -4.750 -17.608 1.00 89.69 68 GLU A C 1
ATOM 528 O O . GLU A 1 68 ? 17.787 -4.955 -18.219 1.00 89.69 68 GLU A O 1
ATOM 533 N N . HIS A 1 69 ? 15.866 -3.840 -18.050 1.00 86.69 69 HIS A N 1
ATOM 534 C CA . HIS A 1 69 ? 16.092 -3.096 -19.287 1.00 86.69 69 HIS A CA 1
ATOM 535 C C . HIS A 1 69 ? 17.327 -2.181 -19.200 1.00 86.69 69 HIS A C 1
ATOM 537 O O . HIS A 1 69 ? 18.146 -2.158 -20.115 1.00 86.69 69 HIS A O 1
ATOM 543 N N . LEU A 1 70 ? 17.538 -1.471 -18.093 1.00 88.62 70 LEU A N 1
ATOM 544 C CA . LEU A 1 70 ? 18.765 -0.691 -17.901 1.00 88.62 70 LEU A CA 1
ATOM 545 C C . LEU A 1 70 ? 20.006 -1.577 -17.862 1.00 88.62 70 LEU A C 1
ATOM 547 O O . LEU A 1 70 ? 21.031 -1.209 -18.436 1.00 88.62 70 LEU A O 1
ATOM 551 N N . HIS A 1 71 ? 19.916 -2.745 -17.230 1.00 87.19 71 HIS A N 1
ATOM 552 C CA . HIS A 1 71 ? 21.022 -3.685 -17.162 1.00 87.19 71 HIS A CA 1
ATOM 553 C C . HIS A 1 71 ? 21.410 -4.184 -18.559 1.00 87.19 71 HIS A C 1
ATOM 555 O O . HIS A 1 71 ? 22.583 -4.144 -18.916 1.00 87.19 71 HIS A O 1
ATOM 561 N N . THR A 1 72 ? 20.435 -4.530 -19.404 1.00 87.00 72 THR A N 1
ATOM 562 C CA . THR A 1 72 ? 20.702 -4.927 -20.800 1.00 87.00 72 THR A CA 1
ATOM 563 C C . THR A 1 72 ? 21.278 -3.794 -21.657 1.00 87.00 72 THR A C 1
ATOM 565 O O . THR A 1 72 ? 22.139 -4.049 -22.496 1.00 87.00 72 THR A O 1
ATOM 568 N N . LEU A 1 73 ? 20.852 -2.542 -21.443 1.00 82.81 73 LEU A N 1
ATOM 569 C CA . LEU A 1 73 ? 21.363 -1.381 -22.188 1.00 82.81 73 LEU A CA 1
ATOM 570 C C . LEU A 1 73 ? 22.775 -0.950 -21.767 1.00 82.81 73 LEU A C 1
ATOM 572 O O . LEU A 1 73 ? 23.495 -0.377 -22.579 1.00 82.81 73 LEU A O 1
ATOM 576 N N . THR A 1 74 ? 23.156 -1.187 -20.511 1.00 82.69 74 THR A N 1
ATOM 577 C CA . THR A 1 74 ? 24.432 -0.716 -19.938 1.00 82.69 74 THR A CA 1
ATOM 578 C C . THR A 1 74 ? 25.475 -1.818 -19.749 1.00 82.69 74 THR A C 1
ATOM 580 O O . THR A 1 74 ? 26.659 -1.515 -19.643 1.00 82.69 74 THR A O 1
ATOM 583 N N . GLY A 1 75 ? 25.063 -3.089 -19.716 1.00 73.69 75 GLY A N 1
ATOM 584 C CA . GLY A 1 75 ? 25.927 -4.245 -19.453 1.00 73.69 75 GLY A CA 1
ATOM 585 C C . GLY A 1 75 ? 26.652 -4.818 -20.673 1.00 73.69 75 GLY A C 1
ATOM 586 O O . GLY A 1 75 ? 27.447 -5.742 -20.523 1.00 73.69 75 GLY A O 1
ATOM 587 N N . SER A 1 76 ? 26.396 -4.303 -21.877 1.00 61.81 76 SER A N 1
ATOM 588 C CA . SER A 1 76 ? 27.108 -4.716 -23.091 1.00 61.81 76 SER A CA 1
ATOM 589 C C . SER A 1 76 ? 28.230 -3.714 -23.388 1.00 61.81 76 SER A C 1
ATOM 591 O O . SER A 1 76 ? 27.991 -2.514 -23.283 1.00 61.81 76 SER A O 1
ATOM 593 N N . ASP A 1 77 ? 29.419 -4.194 -23.771 1.00 60.84 77 ASP A N 1
ATOM 594 C CA . ASP A 1 77 ? 30.655 -3.437 -24.087 1.00 60.84 77 ASP A CA 1
ATOM 595 C C . ASP A 1 77 ? 30.532 -2.553 -25.359 1.00 60.84 77 ASP A C 1
ATOM 597 O O . ASP A 1 77 ? 31.429 -2.444 -26.193 1.00 60.84 77 ASP A O 1
ATOM 601 N N . VAL A 1 78 ? 29.352 -1.969 -25.568 1.00 61.19 78 VAL A N 1
ATOM 602 C CA . VAL A 1 78 ? 28.936 -1.248 -26.766 1.00 61.19 78 VAL A CA 1
ATOM 603 C C . VAL A 1 78 ? 29.071 0.247 -26.528 1.00 61.19 78 VAL A C 1
ATOM 605 O O . VAL A 1 78 ? 28.546 0.805 -25.564 1.00 61.19 78 VAL A O 1
ATOM 608 N N . ILE A 1 79 ? 29.739 0.910 -27.474 1.00 61.75 79 ILE A N 1
ATOM 609 C CA . ILE A 1 79 ? 29.776 2.367 -27.587 1.00 61.75 79 ILE A CA 1
ATOM 610 C C . ILE A 1 79 ? 28.335 2.859 -27.730 1.00 61.75 79 ILE A C 1
ATOM 612 O O . ILE A 1 79 ? 27.704 2.687 -28.772 1.00 61.75 79 ILE A O 1
ATOM 616 N N . THR A 1 80 ? 27.818 3.452 -26.659 1.00 66.25 80 THR A N 1
ATOM 617 C CA . THR A 1 80 ? 26.453 3.965 -26.565 1.00 66.25 80 THR A CA 1
ATOM 618 C C . THR A 1 80 ? 26.241 5.033 -27.636 1.00 66.25 80 THR A C 1
ATOM 620 O O . THR A 1 80 ? 26.844 6.108 -27.587 1.00 66.25 80 THR A O 1
ATOM 623 N N . SER A 1 81 ? 25.397 4.755 -28.631 1.00 76.94 81 SER A N 1
ATOM 624 C CA . SER A 1 81 ? 25.000 5.782 -29.594 1.00 76.94 81 SER A CA 1
ATOM 625 C C . SER A 1 81 ? 24.130 6.840 -28.900 1.00 76.94 81 SER A C 1
ATOM 627 O O . SER A 1 81 ? 23.571 6.603 -27.828 1.00 76.94 81 SER A O 1
ATOM 629 N N . ARG A 1 82 ? 23.941 8.019 -29.511 1.00 70.94 82 ARG A N 1
ATOM 630 C CA . ARG A 1 82 ? 23.014 9.037 -28.970 1.00 70.94 82 ARG A CA 1
ATOM 631 C C . ARG A 1 82 ? 21.596 8.479 -28.758 1.00 70.94 82 ARG A C 1
ATOM 633 O O . ARG A 1 82 ? 20.944 8.840 -27.786 1.00 70.94 82 ARG A O 1
ATOM 640 N N . TYR A 1 83 ? 21.146 7.582 -29.636 1.00 69.75 83 TYR A N 1
ATOM 641 C CA . TYR A 1 83 ? 19.848 6.915 -29.511 1.00 69.75 83 TYR A CA 1
ATOM 642 C C . TYR A 1 83 ? 19.787 5.983 -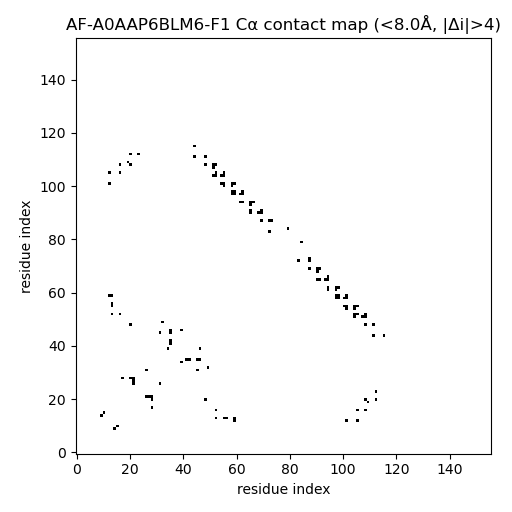28.291 1.00 69.75 83 TYR A C 1
ATOM 644 O O . TYR A 1 83 ? 18.759 5.897 -27.618 1.00 69.75 83 TYR A O 1
ATOM 652 N N . ASP A 1 84 ? 20.900 5.328 -27.958 1.00 80.31 84 ASP A N 1
ATOM 653 C CA . ASP A 1 84 ? 20.995 4.502 -26.755 1.00 80.31 84 ASP A CA 1
ATOM 654 C C . ASP A 1 84 ? 21.021 5.365 -25.491 1.00 80.31 84 ASP A C 1
ATOM 656 O O . ASP A 1 84 ? 20.397 4.998 -24.497 1.00 80.31 84 ASP A O 1
ATOM 660 N N . LEU A 1 85 ? 21.641 6.550 -25.543 1.00 85.38 85 LEU A N 1
ATOM 661 C CA . LEU A 1 85 ? 21.624 7.499 -24.429 1.00 85.38 85 LEU A CA 1
ATOM 662 C C . LEU A 1 85 ? 20.199 7.976 -24.108 1.00 85.38 85 LEU A C 1
ATOM 664 O O . LEU A 1 85 ? 19.801 7.923 -22.946 1.00 85.38 85 LEU A O 1
ATOM 668 N N . ASP A 1 86 ? 19.406 8.355 -25.116 1.00 87.88 86 ASP A N 1
ATOM 669 C CA . ASP A 1 86 ? 18.006 8.763 -24.915 1.00 87.88 86 ASP A CA 1
ATOM 670 C C . ASP A 1 86 ? 17.164 7.618 -24.307 1.00 87.88 86 ASP A C 1
ATOM 672 O O . ASP A 1 86 ? 16.357 7.842 -23.400 1.00 87.88 86 ASP A O 1
ATOM 676 N N . ARG A 1 87 ? 17.387 6.363 -24.736 1.00 85.56 87 ARG A N 1
ATOM 677 C CA . ARG A 1 87 ? 16.710 5.173 -24.176 1.00 85.56 87 ARG A CA 1
ATOM 678 C C . ARG A 1 87 ? 17.140 4.854 -22.746 1.00 85.56 87 ARG A C 1
ATOM 680 O O . ARG A 1 87 ? 16.291 4.479 -21.931 1.00 85.56 87 ARG A O 1
ATOM 687 N N . ILE A 1 88 ? 18.426 5.002 -22.433 1.00 88.88 88 ILE A N 1
ATOM 688 C CA . ILE A 1 88 ? 18.954 4.838 -21.074 1.00 88.88 88 ILE A CA 1
ATOM 689 C C . ILE A 1 88 ? 18.349 5.905 -20.164 1.00 88.88 88 ILE A C 1
ATOM 691 O O . ILE A 1 88 ? 17.829 5.567 -19.104 1.00 88.88 88 ILE A O 1
ATOM 695 N N . THR A 1 89 ? 18.344 7.174 -20.584 1.00 90.75 89 THR A N 1
ATOM 696 C CA . THR A 1 89 ? 17.738 8.261 -19.806 1.00 90.75 89 THR A CA 1
ATOM 697 C C . THR A 1 89 ? 16.251 8.012 -19.569 1.00 90.75 89 THR A C 1
ATOM 699 O O . THR A 1 89 ? 15.814 8.077 -18.422 1.00 90.75 89 THR A O 1
ATOM 702 N N . ALA A 1 90 ? 15.485 7.645 -20.601 1.00 89.00 90 ALA A N 1
ATOM 703 C CA . ALA A 1 90 ? 14.063 7.335 -20.452 1.00 89.00 90 ALA A CA 1
ATOM 704 C C . ALA A 1 90 ? 13.818 6.185 -19.458 1.00 89.00 90 ALA A C 1
ATOM 706 O O . ALA A 1 90 ? 12.968 6.300 -18.573 1.00 89.00 90 ALA A O 1
ATOM 707 N N . SER A 1 91 ? 14.599 5.105 -19.555 1.00 90.19 91 SER A N 1
ATOM 708 C CA . SER A 1 91 ? 14.480 3.944 -18.661 1.00 90.19 91 SER A CA 1
ATOM 709 C C . SER A 1 91 ? 14.892 4.280 -17.223 1.00 90.19 91 SER A C 1
ATOM 711 O O . SER A 1 91 ? 14.235 3.851 -16.279 1.00 90.19 91 SER A O 1
ATOM 713 N N . ALA A 1 92 ? 15.928 5.105 -17.037 1.00 92.50 92 ALA A N 1
ATOM 714 C CA . ALA A 1 92 ? 16.373 5.578 -15.727 1.00 92.50 92 ALA A CA 1
ATOM 715 C C . ALA A 1 92 ? 15.346 6.504 -15.063 1.00 92.50 92 ALA A C 1
ATOM 717 O O . ALA A 1 92 ? 15.082 6.381 -13.866 1.00 92.50 92 ALA A O 1
ATOM 718 N N . THR A 1 93 ? 14.726 7.405 -15.829 1.00 94.62 93 THR A N 1
ATOM 719 C CA . THR A 1 93 ? 13.636 8.247 -15.328 1.00 94.62 93 THR A CA 1
ATOM 720 C C . THR A 1 93 ? 12.425 7.404 -14.937 1.00 94.62 93 THR A C 1
ATOM 722 O O . THR A 1 93 ? 11.898 7.591 -13.841 1.00 94.62 93 THR A O 1
ATOM 725 N N . ALA A 1 94 ? 12.018 6.448 -15.777 1.00 90.88 94 ALA A N 1
ATOM 726 C CA . ALA A 1 94 ? 10.898 5.557 -15.482 1.00 90.88 94 ALA A CA 1
ATOM 727 C C . ALA A 1 94 ? 11.161 4.688 -14.241 1.00 90.88 94 ALA A C 1
ATOM 729 O O . ALA A 1 94 ? 10.295 4.583 -13.373 1.00 90.88 94 ALA A O 1
ATOM 730 N N . LEU A 1 95 ? 12.381 4.154 -14.096 1.00 92.44 95 LEU A N 1
ATOM 731 C CA . LEU A 1 95 ? 12.804 3.435 -12.894 1.00 92.44 95 LEU A CA 1
ATOM 732 C C . LEU A 1 95 ? 12.688 4.315 -11.646 1.00 92.44 95 LEU A C 1
ATOM 734 O O . LEU A 1 95 ? 12.113 3.890 -10.649 1.00 92.44 95 LEU A O 1
ATOM 738 N N . ARG A 1 96 ? 13.197 5.553 -11.694 1.00 94.06 96 ARG A N 1
ATOM 739 C CA . ARG A 1 96 ? 13.117 6.478 -10.555 1.00 94.06 96 ARG A CA 1
ATOM 740 C C . ARG A 1 96 ? 11.668 6.745 -10.149 1.00 94.06 96 ARG A C 1
ATOM 742 O O . ARG A 1 96 ? 11.377 6.715 -8.957 1.00 94.06 96 ARG A O 1
ATOM 749 N N . VAL A 1 97 ? 10.780 6.996 -11.113 1.00 95.31 97 VAL A N 1
ATOM 750 C CA . VAL A 1 97 ? 9.349 7.216 -10.848 1.00 95.31 97 VAL A CA 1
ATOM 751 C C . VAL A 1 97 ? 8.737 5.985 -10.181 1.00 95.31 97 VAL A C 1
ATOM 753 O O . VAL A 1 97 ? 8.189 6.104 -9.086 1.00 95.31 97 VAL A O 1
ATOM 756 N N . ALA A 1 98 ? 8.920 4.801 -10.766 1.00 90.69 98 ALA A N 1
ATOM 757 C CA . ALA A 1 98 ? 8.368 3.560 -10.230 1.00 90.69 98 ALA A CA 1
ATOM 758 C C . ALA A 1 98 ? 8.895 3.242 -8.816 1.00 90.69 98 ALA A C 1
ATOM 760 O O . ALA A 1 98 ? 8.126 2.827 -7.950 1.00 90.69 98 ALA A O 1
ATOM 761 N N . SER A 1 99 ? 10.177 3.508 -8.540 1.00 90.00 99 SER A N 1
ATOM 762 C CA . SER A 1 99 ? 10.746 3.358 -7.194 1.00 90.00 99 SER A CA 1
ATOM 763 C C . SER A 1 99 ? 10.105 4.320 -6.195 1.00 90.00 99 SE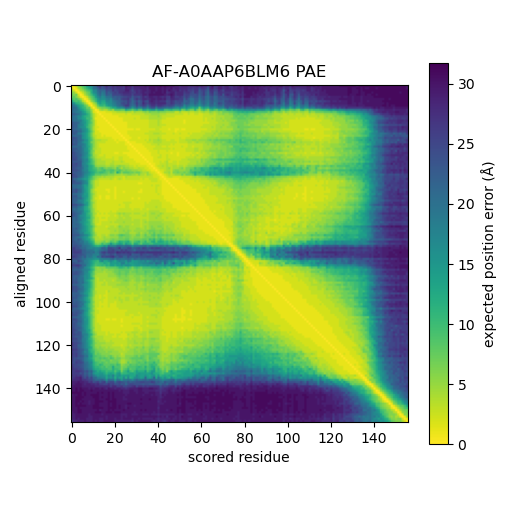R A C 1
ATOM 765 O O . SER A 1 99 ? 9.737 3.909 -5.097 1.00 90.00 99 SER A O 1
ATOM 767 N N . THR A 1 100 ? 9.904 5.589 -6.571 1.00 94.38 100 THR A N 1
ATOM 768 C CA . THR A 1 100 ? 9.233 6.557 -5.688 1.00 94.38 100 THR A CA 1
ATOM 769 C C . THR A 1 100 ? 7.762 6.224 -5.447 1.00 94.38 100 THR A C 1
ATOM 771 O O . THR A 1 100 ? 7.263 6.444 -4.342 1.00 94.38 100 THR A O 1
ATOM 774 N N . GLU A 1 101 ? 7.0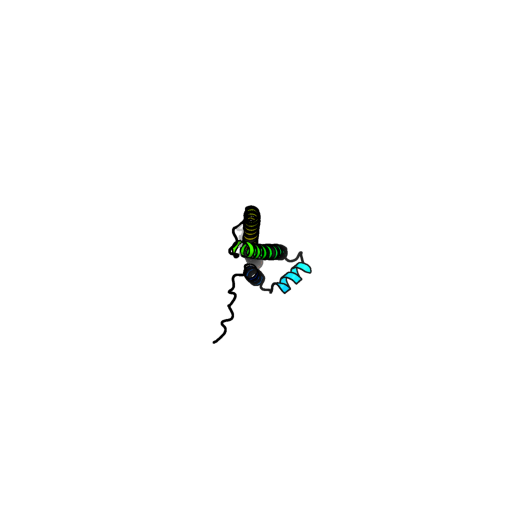67 5.661 -6.439 1.00 92.62 101 GLU A N 1
ATOM 775 C CA . GLU A 1 101 ? 5.692 5.173 -6.290 1.00 92.62 101 GLU A CA 1
ATOM 776 C C . GLU A 1 101 ? 5.628 3.988 -5.325 1.00 92.62 101 GLU A C 1
ATOM 778 O O . GLU A 1 101 ? 4.789 3.985 -4.424 1.00 92.62 101 GLU A O 1
ATOM 783 N N . ALA A 1 102 ? 6.546 3.025 -5.457 1.00 89.81 102 ALA A N 1
ATOM 784 C CA . ALA A 1 102 ? 6.647 1.888 -4.549 1.00 89.81 102 ALA A CA 1
ATOM 785 C C . ALA A 1 102 ? 6.928 2.340 -3.104 1.00 89.81 102 ALA A C 1
ATOM 787 O O . ALA A 1 102 ? 6.205 1.955 -2.188 1.00 89.81 102 ALA A O 1
ATOM 788 N N . GLU A 1 103 ? 7.905 3.228 -2.890 1.00 92.50 103 GLU A N 1
ATOM 789 C CA . GLU A 1 103 ? 8.187 3.798 -1.564 1.00 92.50 103 GLU A CA 1
ATOM 790 C C . GLU A 1 103 ? 6.980 4.540 -0.975 1.00 92.50 103 GLU A C 1
ATOM 792 O O . GLU A 1 103 ? 6.674 4.407 0.212 1.00 92.50 103 GLU A O 1
ATOM 797 N N . THR A 1 104 ? 6.280 5.325 -1.798 1.00 95.06 104 THR A N 1
ATOM 798 C CA . THR A 1 104 ? 5.090 6.069 -1.367 1.00 95.06 104 THR A CA 1
ATOM 799 C C . THR A 1 104 ? 3.959 5.123 -0.976 1.00 95.06 104 THR A C 1
ATOM 801 O O . THR A 1 104 ? 3.306 5.344 0.045 1.00 95.06 104 THR A O 1
ATOM 804 N N . ALA A 1 105 ? 3.750 4.048 -1.738 1.00 92.75 105 ALA A N 1
ATOM 805 C CA . ALA A 1 105 ? 2.754 3.033 -1.422 1.00 92.75 105 ALA A CA 1
ATOM 806 C C . ALA A 1 105 ? 3.074 2.318 -0.098 1.00 92.75 105 ALA A C 1
ATOM 808 O O . ALA A 1 105 ? 2.184 2.178 0.741 1.00 92.75 105 ALA A O 1
ATOM 809 N N . THR A 1 106 ? 4.337 1.954 0.147 1.00 93.94 106 THR A N 1
ATOM 810 C CA . THR A 1 106 ? 4.763 1.351 1.422 1.00 93.94 106 THR A CA 1
ATOM 811 C C . THR A 1 106 ? 4.506 2.282 2.608 1.00 93.94 106 THR A C 1
ATOM 813 O O . THR A 1 106 ? 3.860 1.876 3.574 1.00 93.94 106 THR A O 1
ATOM 816 N N . ARG A 1 107 ? 4.903 3.560 2.522 1.00 95.31 107 ARG A N 1
ATOM 817 C CA . ARG A 1 107 ? 4.621 4.543 3.590 1.00 95.31 107 ARG A CA 1
ATOM 818 C C . ARG A 1 107 ? 3.122 4.742 3.810 1.00 95.31 107 ARG A C 1
ATOM 820 O O . ARG A 1 107 ? 2.670 4.912 4.939 1.00 95.31 107 ARG A O 1
ATOM 827 N N . ALA A 1 108 ? 2.320 4.715 2.748 1.00 95.81 108 ALA A N 1
ATOM 828 C CA . ALA A 1 108 ? 0.870 4.814 2.879 1.00 95.81 108 ALA A CA 1
ATOM 829 C C . ALA A 1 108 ? 0.275 3.601 3.623 1.00 95.81 108 ALA A C 1
ATOM 831 O O . ALA A 1 108 ? -0.617 3.779 4.454 1.00 95.81 108 ALA A O 1
ATOM 832 N N . ILE A 1 109 ? 0.796 2.389 3.387 1.00 95.69 109 ILE A N 1
ATOM 833 C CA . ILE A 1 109 ? 0.425 1.180 4.144 1.00 95.69 109 ILE A CA 1
ATOM 834 C C . ILE A 1 109 ? 0.788 1.340 5.627 1.00 95.69 109 ILE A C 1
ATOM 836 O O . ILE A 1 109 ? -0.074 1.131 6.482 1.00 95.69 109 ILE A O 1
ATOM 840 N N . GLU A 1 110 ? 2.012 1.779 5.936 1.00 95.31 110 GLU A N 1
ATOM 841 C CA . GLU A 1 110 ? 2.460 2.081 7.307 1.00 95.31 110 GLU A CA 1
ATOM 842 C C . GLU A 1 110 ? 1.511 3.056 8.016 1.00 95.31 110 GLU A C 1
ATOM 844 O O . GLU A 1 110 ? 1.036 2.793 9.123 1.00 95.31 110 GLU A O 1
ATOM 849 N N . HIS A 1 111 ? 1.175 4.168 7.358 1.00 95.88 111 HIS A N 1
ATOM 850 C CA . HIS A 1 111 ? 0.287 5.181 7.920 1.00 95.88 111 HIS A CA 1
ATOM 851 C C . HIS A 1 111 ? -1.136 4.669 8.164 1.00 95.88 111 HIS A C 1
ATOM 853 O O . HIS A 1 111 ? -1.749 5.040 9.170 1.00 95.88 111 HIS A O 1
ATOM 859 N N . LEU A 1 112 ? -1.680 3.823 7.285 1.00 95.31 112 LEU A N 1
ATOM 860 C CA . LEU A 1 112 ? -3.006 3.232 7.483 1.00 95.31 112 LEU A CA 1
ATOM 861 C C . LEU A 1 112 ? -3.025 2.237 8.644 1.00 95.31 112 LEU A C 1
ATOM 863 O O . LEU A 1 112 ? -3.969 2.256 9.436 1.00 95.31 112 LEU A O 1
ATOM 867 N N . ILE A 1 113 ? -1.982 1.414 8.773 1.00 95.38 113 ILE A N 1
ATOM 868 C CA . ILE A 1 113 ? -1.821 0.498 9.910 1.00 95.38 113 ILE A CA 1
ATOM 869 C C . ILE A 1 113 ? -1.763 1.298 11.211 1.00 95.38 113 ILE A C 1
ATOM 871 O O . ILE A 1 113 ? -2.558 1.055 12.119 1.00 95.38 113 ILE A O 1
ATOM 875 N N . HIS A 1 114 ? -0.917 2.326 11.264 1.00 94.62 114 HIS A N 1
ATOM 876 C CA . HIS A 1 114 ? -0.812 3.185 12.439 1.00 94.62 114 HIS A CA 1
ATOM 877 C C . HIS A 1 114 ? -2.145 3.878 12.775 1.00 94.62 114 HIS A C 1
ATOM 879 O O . HIS A 1 114 ? -2.580 3.920 13.926 1.00 94.62 114 HIS A O 1
ATOM 885 N N . SER A 1 115 ? -2.856 4.373 11.760 1.00 92.50 115 SER A N 1
ATOM 886 C CA . SER A 1 115 ? -4.170 5.003 11.938 1.00 92.50 115 SER A CA 1
ATOM 887 C C . SER A 1 115 ? -5.207 4.030 12.509 1.00 92.50 115 SER A C 1
ATOM 889 O O . SER A 1 115 ? -6.025 4.417 13.348 1.00 92.50 115 SER A O 1
ATOM 891 N N . ARG A 1 116 ? -5.168 2.760 12.090 1.00 93.12 116 ARG A N 1
ATOM 892 C CA . ARG A 1 116 ? -6.025 1.701 12.634 1.00 93.12 116 ARG A CA 1
ATOM 893 C C . ARG A 1 116 ? -5.735 1.454 14.111 1.00 93.12 116 ARG A C 1
ATOM 895 O O . ARG A 1 116 ? -6.669 1.427 14.908 1.00 93.12 116 ARG A O 1
ATOM 902 N N . GLU A 1 117 ? -4.466 1.329 14.484 1.00 92.00 117 GLU A N 1
ATOM 903 C CA . GLU A 1 117 ? -4.054 1.128 15.879 1.00 92.00 117 GLU A CA 1
ATOM 904 C C . GLU A 1 117 ? -4.545 2.265 16.786 1.00 92.00 117 GLU A C 1
ATOM 906 O O . GLU A 1 117 ? -5.092 2.020 17.865 1.00 92.00 117 GLU A O 1
ATOM 911 N N . LEU A 1 118 ? -4.429 3.513 16.321 1.00 93.06 118 LEU A N 1
ATOM 912 C CA . LEU A 1 118 ? -4.954 4.682 17.030 1.00 93.06 118 LEU A CA 1
ATOM 913 C C . LEU A 1 118 ? -6.484 4.642 17.159 1.00 93.06 118 LEU A C 1
ATOM 915 O O . LEU A 1 118 ? -7.025 4.948 18.227 1.00 93.06 118 LEU A O 1
ATOM 919 N N . ALA A 1 119 ? -7.194 4.244 16.100 1.00 89.88 119 ALA A N 1
ATOM 920 C CA . ALA A 1 119 ? -8.647 4.102 16.130 1.00 89.88 119 ALA A CA 1
ATOM 921 C C . ALA A 1 119 ? -9.094 3.016 17.125 1.00 89.88 119 ALA A C 1
ATOM 923 O O . ALA A 1 119 ? -10.044 3.225 17.888 1.00 89.88 119 ALA A O 1
ATOM 924 N N . ASP A 1 120 ? -8.393 1.885 17.173 1.00 90.19 120 ASP A N 1
ATOM 925 C CA . ASP A 1 120 ? -8.672 0.801 18.115 1.00 90.19 120 ASP A CA 1
ATOM 926 C C . ASP A 1 120 ? -8.350 1.202 19.558 1.00 90.19 120 ASP A C 1
ATOM 928 O O . ASP A 1 120 ? -9.143 0.938 20.468 1.00 90.19 120 ASP A O 1
ATOM 932 N N . GLN A 1 121 ? -7.260 1.940 19.784 1.00 92.75 121 GLN A N 1
ATOM 933 C CA . GLN A 1 121 ? -6.969 2.529 21.090 1.00 92.75 121 GLN A CA 1
ATOM 934 C C . GLN A 1 121 ? -8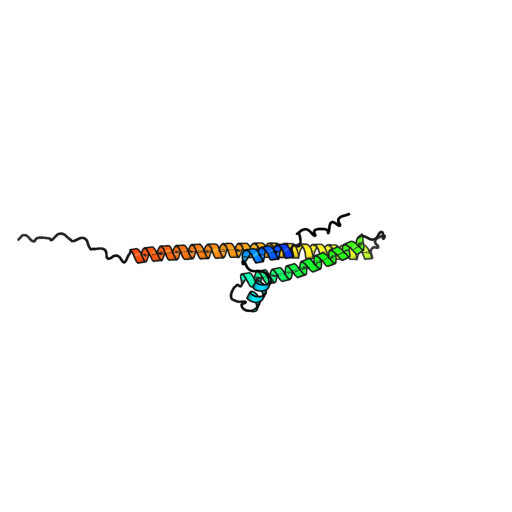.080 3.485 21.540 1.00 92.75 121 GLN A C 1
ATOM 936 O O . GLN A 1 121 ? -8.556 3.398 22.674 1.00 92.75 121 GLN A O 1
ATOM 941 N N . ALA A 1 122 ? -8.548 4.368 20.656 1.00 92.31 122 ALA A N 1
ATOM 942 C CA . ALA A 1 122 ? -9.633 5.294 20.966 1.00 92.31 122 ALA A CA 1
ATOM 943 C C . ALA A 1 122 ? -10.948 4.564 21.295 1.00 92.31 122 ALA A C 1
ATOM 945 O O . ALA A 1 122 ? -11.665 4.959 22.222 1.00 92.31 122 ALA A O 1
ATOM 946 N N . ARG A 1 123 ? -11.260 3.475 20.575 1.00 90.75 123 ARG A N 1
ATOM 947 C CA . ARG A 1 123 ? -12.424 2.617 20.851 1.00 90.75 123 ARG A CA 1
ATOM 948 C C . ARG A 1 123 ? -12.339 1.976 22.235 1.00 90.75 123 ARG A C 1
ATOM 950 O O . ARG A 1 123 ? -13.324 2.051 22.973 1.00 90.75 123 ARG A O 1
ATOM 957 N N . ARG A 1 124 ? -11.182 1.413 22.607 1.00 91.19 124 ARG A N 1
ATOM 958 C CA . ARG A 1 124 ? -10.945 0.817 23.937 1.00 91.19 124 ARG A CA 1
ATOM 959 C C . ARG A 1 124 ? -11.133 1.837 25.056 1.00 91.19 124 ARG A C 1
ATOM 961 O O . ARG A 1 124 ? -12.002 1.650 25.904 1.00 91.19 124 ARG A O 1
ATOM 968 N N . THR A 1 125 ? -10.464 2.986 24.962 1.00 92.81 125 THR A N 1
ATOM 969 C CA . THR A 1 125 ? -10.604 4.081 25.936 1.00 92.81 125 THR A CA 1
ATOM 970 C C . THR A 1 125 ? -12.062 4.537 26.085 1.00 92.81 125 THR A C 1
ATOM 972 O O . THR A 1 125 ? -12.536 4.839 27.182 1.00 92.81 125 THR A O 1
ATOM 975 N N . ARG A 1 126 ? -12.828 4.596 24.985 1.00 91.81 126 ARG A N 1
ATOM 976 C CA . ARG A 1 126 ? -14.253 4.957 25.038 1.00 91.81 126 ARG A CA 1
ATOM 977 C C . ARG A 1 126 ? -15.097 3.879 25.718 1.00 91.81 126 ARG A C 1
ATOM 979 O O . ARG A 1 126 ? -16.028 4.229 26.444 1.00 91.81 126 ARG A O 1
ATOM 986 N N . ALA A 1 127 ? -14.807 2.604 25.477 1.00 90.56 127 ALA A N 1
ATOM 987 C CA . ALA A 1 127 ? -15.489 1.491 26.130 1.00 90.56 127 ALA A CA 1
ATOM 988 C C . ALA A 1 127 ? -15.237 1.495 27.646 1.00 90.56 127 ALA A C 1
ATOM 990 O O . ALA A 1 127 ? -16.194 1.437 28.415 1.00 90.56 127 ALA A O 1
ATOM 991 N N . GLU A 1 128 ? -13.990 1.696 28.071 1.00 91.88 128 GLU A N 1
ATOM 992 C CA . GLU A 1 128 ? -13.604 1.813 29.484 1.00 91.88 128 GLU A CA 1
ATOM 993 C C . GLU A 1 128 ? -14.324 2.979 30.179 1.00 91.88 128 GLU A C 1
ATOM 995 O O . GLU A 1 128 ? -14.904 2.816 31.252 1.00 91.88 128 GLU A O 1
ATOM 1000 N N . ARG A 1 129 ? -14.385 4.156 29.536 1.00 89.56 129 ARG A N 1
ATOM 1001 C CA . ARG A 1 129 ? -15.136 5.310 30.068 1.00 89.56 129 ARG A CA 1
ATOM 1002 C C . ARG A 1 129 ? -16.627 5.016 30.228 1.00 89.56 129 ARG A C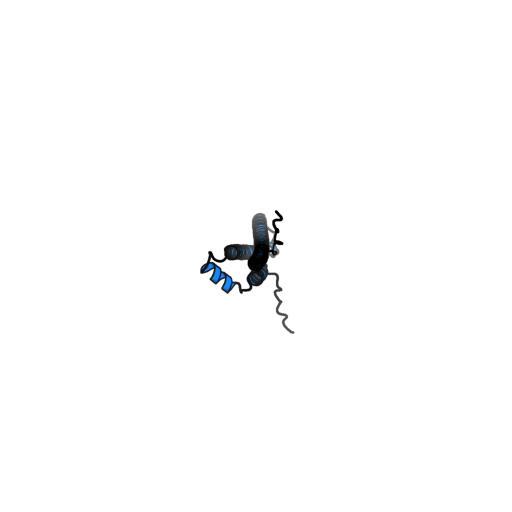 1
ATOM 1004 O O . ARG A 1 129 ? -17.228 5.461 31.205 1.00 89.56 129 ARG A O 1
ATOM 1011 N N . ARG A 1 130 ? -17.231 4.282 29.284 1.00 90.25 130 ARG A N 1
ATOM 1012 C CA . ARG A 1 130 ? -18.641 3.861 29.371 1.00 90.25 130 ARG A CA 1
ATOM 1013 C C . ARG A 1 130 ? -18.859 2.878 30.519 1.00 90.25 130 ARG A C 1
ATOM 1015 O O . ARG A 1 130 ? -19.827 3.040 31.251 1.00 90.25 130 ARG A O 1
ATOM 1022 N N . GLN A 1 131 ? -17.958 1.915 30.708 1.00 88.19 131 GLN A N 1
ATOM 1023 C CA . GLN A 1 131 ? -18.019 0.971 31.827 1.00 88.19 131 GLN A CA 1
ATOM 1024 C C . GLN A 1 131 ? -17.897 1.696 33.172 1.00 88.19 131 GLN A C 1
ATOM 1026 O O . GLN A 1 131 ? -18.754 1.524 34.032 1.00 88.19 131 GLN A O 1
ATOM 1031 N N . ALA A 1 132 ? -16.921 2.597 33.321 1.00 85.75 132 ALA A N 1
ATOM 1032 C CA . ALA A 1 132 ? -16.753 3.388 34.540 1.00 85.75 132 ALA A CA 1
ATOM 1033 C C . ALA A 1 132 ? -17.971 4.279 34.852 1.00 85.75 132 ALA A C 1
ATOM 1035 O O . ALA A 1 132 ? -18.312 4.487 36.018 1.00 85.75 132 ALA A O 1
ATOM 1036 N N . ALA A 1 133 ? -18.637 4.813 33.822 1.00 82.38 133 ALA A N 1
ATOM 1037 C CA . ALA A 1 133 ? -19.887 5.549 33.991 1.00 82.38 133 ALA A CA 1
ATOM 1038 C C . ALA A 1 133 ? -21.037 4.628 34.435 1.00 82.38 133 ALA A C 1
ATOM 1040 O O . ALA A 1 133 ? -21.746 4.980 35.374 1.00 82.38 133 ALA A O 1
ATOM 1041 N N . ALA A 1 134 ? -21.172 3.445 33.825 1.00 82.25 134 ALA A N 1
ATOM 1042 C CA . ALA A 1 134 ? -22.196 2.460 34.174 1.00 82.25 134 ALA A CA 1
ATOM 1043 C C . ALA A 1 134 ? -22.057 1.955 35.623 1.00 82.25 134 ALA A C 1
ATOM 1045 O O . ALA A 1 134 ? -23.054 1.870 36.341 1.00 82.25 134 ALA A O 1
ATOM 1046 N N . THR A 1 135 ? -20.827 1.700 36.089 1.00 80.88 135 THR A N 1
ATOM 1047 C CA . THR A 1 135 ? -20.557 1.326 37.488 1.00 80.88 135 THR A CA 1
ATOM 1048 C C . THR A 1 135 ? -20.954 2.441 38.457 1.00 80.88 135 THR A C 1
ATOM 1050 O O . THR A 1 135 ? -21.547 2.164 39.497 1.00 80.88 135 THR A O 1
ATOM 1053 N N . ARG A 1 136 ? -20.689 3.712 38.116 1.00 68.38 136 ARG A N 1
ATOM 1054 C CA . ARG A 1 136 ? -21.106 4.857 38.946 1.00 68.38 136 ARG A CA 1
ATOM 1055 C C . ARG A 1 136 ? -22.623 4.998 39.038 1.00 68.38 136 ARG A C 1
ATOM 1057 O O . ARG A 1 136 ? -23.122 5.297 40.115 1.00 68.38 136 ARG A O 1
ATOM 1064 N N . THR A 1 137 ? -23.350 4.772 37.947 1.00 66.00 137 THR A N 1
ATOM 1065 C CA . THR A 1 137 ? -24.819 4.836 37.961 1.00 66.00 137 THR A CA 1
ATOM 1066 C C . THR A 1 137 ? -25.452 3.659 38.703 1.00 66.00 137 THR A C 1
ATOM 1068 O O . THR A 1 137 ? -26.412 3.870 39.428 1.00 66.00 137 THR A O 1
ATOM 1071 N N . GLN A 1 138 ? -24.888 2.449 38.613 1.00 60.31 138 GLN A N 1
ATOM 1072 C CA . GLN A 1 138 ? -25.375 1.289 39.378 1.00 60.31 138 GLN A CA 1
ATOM 1073 C C . GLN A 1 138 ? -25.068 1.392 40.881 1.00 60.31 138 GLN A C 1
ATOM 1075 O O . GLN A 1 138 ? -25.847 0.921 41.701 1.00 60.31 138 GLN A O 1
ATOM 1080 N N . GLY A 1 139 ? -23.963 2.042 41.263 1.00 55.88 139 GLY A N 1
ATOM 1081 C CA . GLY A 1 139 ? -23.647 2.323 42.668 1.00 55.88 139 GLY A CA 1
ATOM 1082 C C . GLY A 1 139 ? -24.517 3.412 43.312 1.00 55.88 139 GLY A C 1
ATOM 1083 O O . GLY A 1 139 ? -24.530 3.524 44.536 1.00 55.88 139 GLY A O 1
ATOM 1084 N N . ALA A 1 140 ? -25.244 4.203 42.515 1.00 53.69 140 ALA A N 1
ATOM 1085 C CA . ALA A 1 140 ? -26.132 5.264 42.994 1.00 53.69 140 ALA A CA 1
ATOM 1086 C C . ALA A 1 140 ? -27.571 4.789 43.284 1.00 53.69 140 ALA A C 1
ATOM 1088 O O . ALA A 1 140 ? -28.333 5.539 43.886 1.00 53.69 140 ALA A O 1
ATOM 1089 N N . ASP A 1 141 ? -27.924 3.551 42.915 1.00 49.09 141 ASP A N 1
ATOM 1090 C CA . ASP A 1 141 ? -29.240 2.938 43.180 1.00 49.09 141 ASP A CA 1
ATOM 1091 C C . ASP A 1 141 ? -29.334 2.242 44.553 1.00 49.09 141 ASP A C 1
ATOM 1093 O O . ASP A 1 141 ? -30.324 1.579 44.860 1.00 49.09 141 ASP A O 1
ATOM 1097 N N . SER A 1 142 ? -28.332 2.400 45.425 1.00 43.66 142 SER A N 1
ATOM 1098 C CA . SER A 1 142 ? -28.487 2.021 46.832 1.00 43.66 142 SER A CA 1
ATOM 1099 C C . SER A 1 142 ? -29.322 3.106 47.524 1.00 43.66 142 SER A C 1
ATOM 1101 O O . SER A 1 142 ? -28.860 4.250 47.589 1.00 43.66 142 SER A O 1
ATOM 1103 N N . PRO A 1 143 ? -30.549 2.820 48.006 1.00 48.00 143 PRO A N 1
ATOM 1104 C CA . PRO A 1 143 ? -31.417 3.848 48.553 1.00 48.00 143 PRO A CA 1
ATOM 1105 C C . PRO A 1 143 ? -30.742 4.446 49.784 1.00 48.00 143 PRO A C 1
ATOM 1107 O O . PRO A 1 143 ? -30.553 3.780 50.803 1.00 48.00 143 PRO A O 1
ATOM 1110 N N . ALA A 1 144 ? -30.361 5.717 49.670 1.00 55.16 144 ALA A N 1
ATOM 1111 C CA . ALA A 1 144 ? -29.912 6.508 50.795 1.00 55.16 144 ALA A CA 1
ATOM 1112 C C . ALA A 1 144 ? -31.032 6.509 51.841 1.00 55.16 144 ALA A C 1
ATOM 1114 O O . ALA A 1 144 ? -32.077 7.131 51.649 1.00 55.16 144 ALA A O 1
ATOM 1115 N N . VAL A 1 145 ? -30.823 5.778 52.937 1.00 56.91 145 VAL A N 1
ATOM 1116 C CA . VAL A 1 145 ? -31.642 5.888 54.143 1.00 56.91 145 VAL A CA 1
ATOM 1117 C C . VAL A 1 145 ? -31.611 7.364 54.553 1.00 56.91 145 VAL A C 1
ATOM 1119 O O . VAL A 1 145 ? -30.524 7.882 54.826 1.00 56.91 145 VAL A O 1
ATOM 1122 N N . PRO A 1 146 ? -32.750 8.080 54.560 1.00 54.50 146 PRO A N 1
ATOM 1123 C CA . PRO A 1 146 ? -32.752 9.470 54.981 1.00 54.50 146 PRO A CA 1
ATOM 1124 C C . PRO A 1 146 ? -32.366 9.530 56.467 1.00 54.50 146 PRO A C 1
ATOM 1126 O O . PRO A 1 146 ? -32.875 8.730 57.259 1.00 54.50 146 PRO A O 1
ATOM 1129 N N . PRO A 1 147 ? -31.475 10.449 56.882 1.00 54.47 147 PRO A N 1
ATOM 1130 C CA . PRO A 1 147 ? -31.167 10.620 58.292 1.00 54.47 147 PRO A CA 1
ATOM 1131 C C . PRO A 1 147 ? -32.445 11.034 59.025 1.00 54.47 147 PRO A C 1
ATOM 1133 O O . PRO A 1 147 ? -33.069 12.044 58.699 1.00 54.47 147 PRO A O 1
ATOM 1136 N N . SER A 1 148 ? -32.843 10.214 59.998 1.00 50.84 148 SER A N 1
ATOM 1137 C CA . SER A 1 148 ? -33.994 10.446 60.866 1.00 50.84 148 SER A CA 1
ATOM 1138 C C . SER A 1 148 ? -33.888 11.835 61.499 1.00 50.84 148 SER A C 1
ATOM 1140 O O . SER A 1 148 ? -33.004 12.089 62.317 1.00 50.84 148 SER A O 1
ATOM 1142 N N . ALA A 1 149 ? -34.778 12.746 61.104 1.00 58.19 149 ALA A N 1
ATOM 1143 C CA . ALA A 1 149 ? -34.865 14.078 61.685 1.00 58.19 149 ALA A CA 1
ATOM 1144 C C . ALA A 1 149 ? -35.292 13.976 63.165 1.00 58.19 149 ALA A C 1
ATOM 1146 O O . ALA A 1 149 ? -36.228 13.231 63.471 1.00 58.19 149 ALA A O 1
ATOM 1147 N N . PRO A 1 150 ? -34.650 14.703 64.098 1.00 47.81 150 PRO A N 1
ATOM 1148 C CA . PRO A 1 150 ? -35.078 14.709 65.489 1.00 47.81 150 PRO A CA 1
ATOM 1149 C C . PRO A 1 150 ? -36.415 15.447 65.631 1.00 47.81 150 PRO A C 1
ATOM 1151 O O . PRO A 1 150 ? -36.612 16.544 65.101 1.00 47.81 150 PRO A O 1
ATOM 1154 N N . ALA A 1 151 ? -37.339 14.815 66.353 1.00 50.22 151 ALA A N 1
ATOM 1155 C CA . ALA A 1 151 ? -38.674 15.316 66.632 1.00 50.22 151 ALA A CA 1
ATOM 1156 C C . ALA A 1 151 ? -38.631 16.689 67.328 1.00 50.22 151 ALA A C 1
ATOM 1158 O O . ALA A 1 151 ? -38.053 16.843 68.403 1.00 50.22 151 ALA A O 1
ATOM 1159 N N . ARG A 1 152 ? -39.292 17.686 66.729 1.00 51.84 152 ARG A N 1
ATOM 1160 C CA . ARG A 1 152 ? -39.644 18.943 67.400 1.00 51.84 152 ARG A CA 1
ATOM 1161 C C . ARG A 1 152 ? -40.811 18.683 68.352 1.00 51.84 152 ARG A C 1
ATOM 1163 O O . ARG A 1 152 ? -41.935 18.474 67.906 1.00 51.84 152 ARG A O 1
ATOM 1170 N N . THR A 1 153 ? -40.559 18.735 69.654 1.00 56.28 153 THR A N 1
ATOM 1171 C CA . THR A 1 153 ? -41.603 18.844 70.682 1.00 56.28 153 THR A CA 1
ATOM 1172 C C . THR A 1 153 ? -42.173 20.267 70.717 1.00 56.28 153 THR A C 1
ATOM 1174 O O . THR A 1 153 ? -41.389 21.214 70.819 1.00 56.28 153 THR A O 1
ATOM 1177 N N . PRO A 1 154 ? -43.505 20.458 70.682 1.00 53.16 154 PRO A N 1
ATOM 1178 C CA . PRO A 1 154 ? -44.120 21.742 70.982 1.00 53.16 154 PRO A CA 1
ATOM 1179 C C . PRO A 1 154 ? -44.330 21.864 72.498 1.00 53.16 154 PRO A C 1
ATOM 1181 O O . PRO A 1 154 ? -45.049 21.061 73.089 1.00 53.16 154 PRO A O 1
ATOM 1184 N N . HIS A 1 155 ? -43.722 22.873 73.125 1.00 50.72 155 HIS A N 1
ATOM 1185 C CA . HIS A 1 155 ? -44.131 23.319 74.457 1.00 50.72 155 HIS A CA 1
ATOM 1186 C C . HIS A 1 155 ? -45.021 24.556 74.330 1.00 50.72 155 HIS A C 1
ATOM 1188 O O . HIS A 1 155 ? -44.696 25.507 73.619 1.00 50.72 155 HIS A O 1
ATOM 1194 N N . ARG A 1 156 ? -46.173 24.430 74.985 1.00 49.09 156 ARG A N 1
ATOM 1195 C CA . ARG A 1 156 ? -47.244 25.396 75.210 1.00 49.09 156 ARG A CA 1
ATOM 1196 C C . ARG A 1 156 ? -46.853 26.416 76.273 1.00 49.09 156 ARG A C 1
ATOM 1198 O O . ARG A 1 156 ? -46.108 26.009 77.193 1.00 49.09 156 ARG A O 1
#

Radius of gyration: 31.61 Å; Cα contacts (8 Å, |Δi|>4): 72; chains: 1; bounding box: 78×54×105 Å